Protein AF-A0A6I6MQ77-F1 (afdb_monomer_lite)

Radius of gyration: 18.64 Å; chains: 1; bounding box: 50×21×56 Å

Sequence (84 aa):
MRSTCPTAAALRAEAKLLTMAGLILLGVGFPTTLILAAQALSPEGMSPVLPIAIGAPPIILGYLACHFASQRMVKAKALEAPRR

pLDDT: mean 86.84, std 10.97, range [40.75, 95.06]

Foldseek 3Di:
DPPDDDALVNLLVLLVVLQVLLCVLCVPLVVVLVVLCVQCPDPVHDPNCVSVVRRVVSNVSSVVSNVSSVVSNVVSVVNVPPDD

Secondary structure (DSSP, 8-state):
---PPPPHHHHHHHHHHHHHHHHHHHHHHHHHHHHHHHHHTSTTPPPTTHIIIIIHHHHHHHHHHHHHHHHHHHHHHHHHS---

Structure (mmCIF, N/CA/C/O backbone):
data_AF-A0A6I6MQ77-F1
#
_entry.id   AF-A0A6I6MQ77-F1
#
loop_
_atom_site.group_PDB
_atom_site.id
_atom_site.type_symbol
_atom_site.label_atom_id
_atom_site.label_alt_id
_atom_site.label_comp_id
_atom_site.label_asym_id
_atom_site.label_entity_id
_atom_site.label_seq_id
_atom_site.pdbx_PDB_ins_code
_atom_site.Cartn_x
_atom_site.Cartn_y
_atom_site.Cartn_z
_atom_site.occupancy
_atom_site.B_iso_or_equiv
_atom_site.auth_seq_id
_atom_site.auth_comp_id
_atom_site.auth_asym_id
_atom_site.auth_atom_id
_atom_site.pdbx_PDB_model_num
ATOM 1 N N . MET A 1 1 ? -30.344 1.877 5.288 1.00 40.75 1 MET A N 1
ATOM 2 C CA . MET A 1 1 ? -29.136 1.274 5.900 1.00 40.75 1 MET A CA 1
ATOM 3 C C . MET A 1 1 ? -29.068 1.703 7.358 1.00 40.75 1 MET A C 1
ATOM 5 O O . MET A 1 1 ? -29.005 2.900 7.606 1.00 40.75 1 MET A O 1
ATOM 9 N N . ARG A 1 2 ? -29.136 0.776 8.326 1.00 45.81 2 ARG A N 1
ATOM 10 C CA . ARG A 1 2 ? -28.834 1.114 9.729 1.00 45.81 2 ARG A CA 1
ATOM 11 C C . ARG A 1 2 ? -27.342 1.416 9.812 1.00 45.81 2 ARG A C 1
ATOM 13 O O . ARG A 1 2 ? -26.534 0.507 9.662 1.00 45.81 2 ARG A O 1
ATOM 20 N N . SER A 1 3 ? -26.996 2.683 10.008 1.00 52.94 3 SER A N 1
ATOM 21 C CA . SER A 1 3 ? -25.636 3.082 10.355 1.00 52.94 3 SER A CA 1
ATOM 22 C C . SER A 1 3 ? -25.396 2.650 11.800 1.00 52.94 3 SER A C 1
ATOM 24 O O . SER A 1 3 ? -25.770 3.345 12.741 1.00 52.94 3 SER A O 1
ATOM 26 N N . THR A 1 4 ? -24.900 1.429 11.995 1.00 65.81 4 THR A N 1
ATOM 27 C CA . THR A 1 4 ? -24.403 0.997 13.303 1.00 65.81 4 THR A CA 1
ATOM 28 C C . THR A 1 4 ? -23.218 1.881 13.665 1.00 65.81 4 THR A C 1
ATOM 30 O O . THR A 1 4 ? -22.289 1.998 12.863 1.00 65.81 4 THR A O 1
ATOM 33 N N . CYS A 1 5 ? -23.238 2.503 14.849 1.00 69.12 5 CYS A N 1
ATOM 34 C CA . CYS A 1 5 ? -22.092 3.264 15.341 1.00 69.12 5 CYS A CA 1
ATOM 35 C C . CYS A 1 5 ? -20.816 2.409 15.231 1.00 69.12 5 CYS A C 1
ATOM 37 O O . CYS A 1 5 ? -20.810 1.272 15.715 1.00 69.12 5 CYS A O 1
ATOM 39 N N . PRO A 1 6 ? -19.750 2.915 14.590 1.00 79.69 6 PRO A N 1
ATOM 40 C CA . PRO A 1 6 ? -18.518 2.159 14.428 1.00 79.69 6 PRO A CA 1
ATOM 41 C C . PRO A 1 6 ? -17.911 1.855 15.801 1.00 79.69 6 PRO A C 1
ATOM 43 O O . PRO A 1 6 ? -17.686 2.757 16.605 1.00 79.69 6 PRO A O 1
ATOM 46 N N . THR A 1 7 ? -17.643 0.577 16.071 1.00 88.69 7 THR A N 1
ATOM 47 C CA . THR A 1 7 ? -16.976 0.131 17.300 1.00 88.69 7 THR A CA 1
ATOM 48 C C . THR A 1 7 ? -15.459 0.097 17.108 1.00 88.69 7 THR A C 1
ATOM 50 O O . THR A 1 7 ? -14.955 -0.103 15.998 1.00 88.69 7 THR A O 1
ATOM 53 N N . ALA A 1 8 ? -14.699 0.239 18.198 1.00 88.75 8 ALA A N 1
ATOM 54 C CA . ALA A 1 8 ? -13.235 0.161 18.153 1.00 88.75 8 ALA A CA 1
ATOM 55 C C . ALA A 1 8 ? -12.723 -1.199 17.628 1.00 88.75 8 ALA A C 1
ATOM 57 O O . ALA A 1 8 ? -11.668 -1.265 16.991 1.00 88.75 8 ALA A O 1
ATOM 58 N N . ALA A 1 9 ? -13.479 -2.279 17.859 1.00 90.75 9 ALA A N 1
ATOM 59 C CA . ALA A 1 9 ? -13.178 -3.612 17.341 1.00 90.75 9 ALA A CA 1
ATOM 60 C C . ALA A 1 9 ? -13.342 -3.691 15.813 1.00 90.75 9 ALA A C 1
ATOM 62 O O . ALA A 1 9 ? -12.440 -4.180 15.131 1.00 90.75 9 ALA A O 1
ATOM 63 N N . ALA A 1 10 ? -14.441 -3.151 15.270 1.00 91.38 10 ALA A N 1
ATOM 64 C CA . ALA A 1 10 ? -14.682 -3.117 13.827 1.00 91.38 10 ALA A CA 1
ATOM 65 C C . ALA A 1 10 ? -13.604 -2.301 13.092 1.00 91.38 10 ALA A C 1
ATOM 67 O O . ALA A 1 10 ? -13.016 -2.777 12.123 1.00 91.38 10 ALA A O 1
ATOM 68 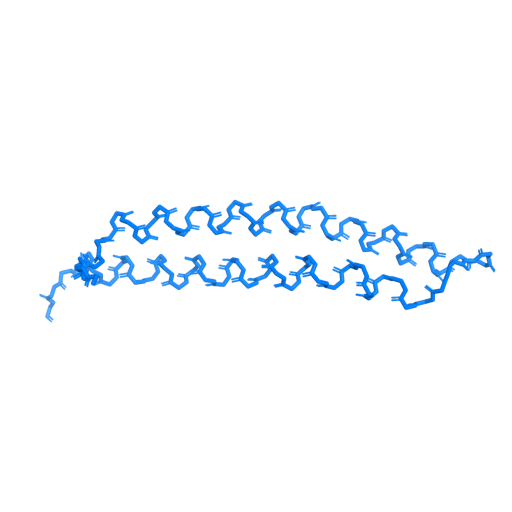N N . LEU A 1 11 ? -13.254 -1.122 13.618 1.00 91.19 11 LEU A N 1
ATOM 69 C CA . LEU A 1 11 ? -12.200 -0.274 13.048 1.00 91.19 11 LEU A CA 1
ATOM 70 C C . LEU A 1 11 ? -10.824 -0.957 13.035 1.00 91.19 11 LEU A C 1
ATOM 72 O O . LEU A 1 11 ? -10.062 -0.794 12.085 1.00 91.19 11 LEU A O 1
ATOM 76 N N . ARG A 1 12 ? -10.497 -1.752 14.062 1.00 90.38 12 ARG A N 1
ATOM 77 C CA . ARG A 1 12 ? -9.259 -2.549 14.076 1.00 90.38 12 ARG A CA 1
ATOM 78 C C . ARG A 1 12 ? -9.271 -3.685 13.066 1.00 90.38 12 ARG A C 1
ATOM 80 O O . ARG A 1 12 ? -8.229 -3.959 12.476 1.00 90.38 12 ARG A O 1
ATOM 87 N N . ALA A 1 13 ? -10.403 -4.363 12.899 1.00 92.94 13 ALA A N 1
ATOM 88 C CA . ALA A 1 13 ? -10.532 -5.425 11.909 1.00 92.94 13 ALA A CA 1
ATOM 89 C C . ALA A 1 13 ? -10.323 -4.869 10.491 1.00 92.94 13 ALA A C 1
ATOM 91 O O . ALA A 1 13 ? -9.519 -5.411 9.734 1.00 92.94 13 ALA A O 1
ATOM 92 N N . GLU A 1 14 ? -10.946 -3.728 10.180 1.00 91.25 14 GLU A N 1
ATOM 93 C CA . GLU A 1 14 ? -10.725 -3.001 8.925 1.00 91.25 14 GLU A CA 1
ATOM 94 C C . GLU A 1 14 ? -9.261 -2.578 8.759 1.00 91.25 14 GLU A C 1
ATOM 96 O O . GLU A 1 14 ? -8.679 -2.793 7.698 1.00 91.25 14 GLU A O 1
ATOM 101 N N . ALA A 1 15 ? -8.641 -2.020 9.806 1.00 93.31 15 ALA A N 1
ATOM 102 C CA . ALA A 1 15 ? -7.238 -1.614 9.760 1.00 93.31 15 ALA A CA 1
ATOM 103 C C . ALA A 1 15 ? -6.312 -2.793 9.434 1.00 93.31 15 ALA A C 1
ATOM 105 O O . ALA A 1 15 ? -5.472 -2.677 8.550 1.00 93.31 15 ALA A O 1
ATOM 106 N N . LYS A 1 16 ? -6.502 -3.948 10.085 1.00 92.81 16 LYS A N 1
ATOM 107 C CA . LYS A 1 16 ? -5.713 -5.161 9.813 1.00 92.81 16 LYS A CA 1
ATOM 108 C C . LYS A 1 16 ? -5.876 -5.644 8.374 1.00 92.81 16 LYS A C 1
ATOM 110 O O . LYS A 1 16 ? -4.882 -5.998 7.746 1.00 92.81 16 LYS A O 1
ATOM 115 N N . LEU A 1 17 ? -7.105 -5.644 7.855 1.00 94.62 17 LEU A N 1
ATOM 116 C CA . LEU A 1 17 ? -7.378 -6.045 6.474 1.00 94.62 17 LEU A CA 1
ATOM 117 C C . LEU A 1 17 ? -6.688 -5.102 5.483 1.00 94.62 17 LEU A C 1
ATOM 119 O O . LEU A 1 17 ? -6.011 -5.563 4.567 1.00 94.62 17 LEU A O 1
ATOM 123 N N . LEU A 1 18 ? -6.800 -3.792 5.707 1.00 93.06 18 LEU A N 1
ATOM 124 C CA . LEU A 1 18 ? -6.144 -2.773 4.890 1.00 93.06 18 LEU A CA 1
ATOM 125 C C . LEU A 1 18 ? -4.615 -2.866 4.965 1.00 93.06 18 LEU A C 1
ATOM 127 O O . LEU A 1 18 ? -3.953 -2.732 3.942 1.00 93.06 18 LEU A O 1
ATOM 131 N N . THR A 1 19 ? -4.043 -3.157 6.135 1.00 94.50 19 THR A N 1
ATOM 132 C CA . THR A 1 19 ? -2.602 -3.405 6.274 1.00 94.50 19 THR A CA 1
ATOM 133 C C . THR A 1 19 ? -2.172 -4.639 5.489 1.00 94.50 19 THR A C 1
ATOM 135 O O . THR A 1 19 ? -1.189 -4.566 4.762 1.00 94.50 19 THR A O 1
ATOM 138 N N . MET A 1 20 ? -2.902 -5.754 5.582 1.00 95.06 20 MET A N 1
ATOM 139 C CA . MET A 1 20 ? -2.565 -6.966 4.825 1.00 95.06 20 MET A CA 1
ATOM 140 C C . MET A 1 20 ? -2.653 -6.727 3.317 1.00 95.06 20 MET A C 1
ATOM 142 O O . MET A 1 20 ? -1.724 -7.068 2.591 1.00 95.06 20 MET A O 1
ATOM 146 N N . ALA A 1 21 ? -3.718 -6.071 2.853 1.00 94.31 21 ALA A N 1
ATOM 147 C CA . ALA A 1 21 ? -3.852 -5.685 1.452 1.00 94.31 21 ALA A CA 1
ATOM 148 C C . ALA A 1 21 ? -2.708 -4.760 1.007 1.00 94.31 21 ALA A C 1
ATOM 150 O O . ALA A 1 21 ? -2.108 -4.982 -0.043 1.00 94.31 21 ALA A O 1
ATOM 151 N N . GLY A 1 22 ? -2.365 -3.762 1.828 1.00 93.19 22 GLY A N 1
ATOM 152 C CA . GLY A 1 22 ? -1.272 -2.833 1.560 1.00 93.19 22 GLY A CA 1
ATOM 153 C C . GLY A 1 22 ? 0.087 -3.520 1.463 1.00 93.19 22 GLY A C 1
ATOM 154 O O . GLY A 1 22 ? 0.835 -3.268 0.521 1.00 93.19 22 GLY A O 1
ATOM 155 N N . LEU A 1 23 ? 0.380 -4.440 2.384 1.00 94.00 23 LEU A N 1
ATOM 156 C CA . LEU A 1 23 ? 1.616 -5.222 2.382 1.00 94.00 23 LEU A CA 1
ATOM 157 C C . LEU A 1 23 ? 1.707 -6.168 1.184 1.00 94.00 23 LEU A C 1
ATOM 159 O O . LEU A 1 23 ? 2.784 -6.290 0.611 1.00 94.00 23 LEU A O 1
ATOM 163 N N . ILE A 1 24 ? 0.606 -6.800 0.772 1.00 93.75 24 ILE A N 1
ATOM 164 C CA . ILE A 1 24 ? 0.584 -7.651 -0.429 1.00 93.75 24 ILE A CA 1
ATOM 165 C C . ILE A 1 24 ? 0.836 -6.803 -1.680 1.00 93.75 24 ILE A C 1
ATOM 167 O O . ILE A 1 24 ? 1.697 -7.137 -2.493 1.00 93.75 24 ILE A O 1
ATOM 171 N N . LEU A 1 25 ? 0.129 -5.679 -1.818 1.00 91.62 25 LEU A N 1
ATOM 172 C CA . LEU A 1 25 ? 0.278 -4.778 -2.962 1.00 91.62 25 LEU A CA 1
ATOM 173 C C . LEU A 1 25 ? 1.686 -4.187 -3.058 1.00 91.62 25 LEU A C 1
ATOM 175 O O . LEU A 1 25 ? 2.246 -4.139 -4.149 1.00 91.62 25 LEU A O 1
ATOM 179 N N . LEU A 1 26 ? 2.283 -3.788 -1.933 1.00 91.75 26 LEU A N 1
ATOM 180 C CA . LEU A 1 26 ? 3.664 -3.301 -1.897 1.00 91.75 26 LEU A CA 1
ATOM 181 C C . LEU A 1 26 ? 4.668 -4.432 -2.130 1.00 91.75 26 LEU A C 1
ATOM 183 O O . LEU A 1 26 ? 5.594 -4.269 -2.920 1.00 91.75 26 LEU A O 1
ATOM 187 N N . GLY A 1 27 ? 4.465 -5.582 -1.488 1.00 92.69 27 GLY A N 1
ATOM 188 C CA . GLY A 1 27 ? 5.337 -6.750 -1.587 1.00 92.69 27 GLY A CA 1
ATOM 189 C C . GLY A 1 27 ? 5.402 -7.341 -2.993 1.00 92.69 27 GLY A C 1
ATOM 190 O O . GLY A 1 27 ? 6.438 -7.875 -3.366 1.00 92.69 27 GLY A O 1
ATOM 191 N N . VAL A 1 28 ? 4.342 -7.205 -3.793 1.00 92.69 28 VAL A N 1
ATOM 192 C CA . VAL A 1 28 ? 4.337 -7.612 -5.209 1.00 92.69 28 VAL A CA 1
ATOM 193 C C . VAL A 1 28 ? 4.692 -6.442 -6.127 1.00 92.69 28 VAL A C 1
ATOM 195 O O . VAL A 1 28 ? 5.517 -6.584 -7.031 1.00 92.69 28 VAL A O 1
ATOM 198 N N . GLY A 1 29 ? 4.098 -5.270 -5.900 1.00 90.50 29 GLY A N 1
ATOM 199 C CA . GLY A 1 29 ? 4.247 -4.099 -6.761 1.00 90.50 29 GLY A CA 1
ATOM 200 C C . GLY A 1 29 ? 5.672 -3.559 -6.787 1.00 90.50 29 GLY A C 1
ATOM 201 O O . GLY A 1 29 ? 6.194 -3.278 -7.864 1.00 90.50 29 GLY A O 1
ATOM 202 N N . PHE A 1 30 ? 6.337 -3.468 -5.633 1.00 92.12 30 PHE A N 1
ATOM 203 C CA . PHE A 1 30 ? 7.689 -2.918 -5.558 1.00 92.12 30 PHE A CA 1
ATOM 204 C C . PHE A 1 30 ? 8.729 -3.789 -6.286 1.00 92.12 30 PHE A C 1
ATOM 206 O O . PHE A 1 30 ? 9.398 -3.259 -7.177 1.00 92.12 30 PHE A O 1
ATOM 213 N N . PRO A 1 31 ? 8.833 -5.112 -6.039 1.00 93.88 31 PRO A N 1
ATOM 214 C CA . PRO A 1 31 ? 9.752 -5.962 -6.798 1.00 93.88 31 PRO A CA 1
ATOM 215 C C . PRO A 1 31 ? 9.443 -5.984 -8.294 1.00 93.88 31 PRO A C 1
ATOM 217 O O . PRO A 1 31 ? 10.358 -5.883 -9.105 1.00 93.88 31 PRO A O 1
ATOM 220 N N . THR A 1 32 ? 8.160 -6.045 -8.669 1.00 91.06 32 THR A N 1
ATOM 221 C CA . THR A 1 32 ? 7.756 -6.019 -10.084 1.00 91.06 32 THR A CA 1
ATOM 222 C C . THR A 1 32 ? 8.218 -4.729 -10.759 1.00 91.06 32 THR A C 1
ATOM 224 O O . THR A 1 32 ? 8.782 -4.765 -11.850 1.00 91.06 32 THR A O 1
ATOM 227 N N . THR A 1 33 ? 8.054 -3.587 -10.087 1.00 93.00 33 THR A N 1
ATOM 228 C CA . THR A 1 33 ? 8.520 -2.288 -10.590 1.00 93.00 33 THR A CA 1
ATOM 229 C C . THR A 1 33 ? 10.036 -2.263 -10.757 1.00 93.00 33 THR A C 1
ATOM 231 O O . THR A 1 33 ? 10.515 -1.780 -11.779 1.00 93.00 33 THR A O 1
ATOM 234 N N . LEU A 1 34 ? 10.794 -2.809 -9.798 1.00 92.44 34 LEU A N 1
ATOM 235 C CA . LEU A 1 34 ? 12.255 -2.887 -9.896 1.00 92.44 34 LEU A CA 1
ATOM 236 C C . LEU A 1 34 ? 12.717 -3.775 -11.053 1.00 92.44 34 LEU A C 1
ATOM 238 O O . LEU A 1 34 ? 13.642 -3.394 -11.766 1.00 92.44 34 LEU A O 1
ATOM 242 N N . ILE A 1 35 ? 12.059 -4.915 -11.281 1.00 92.19 35 ILE A N 1
ATOM 243 C CA . ILE A 1 35 ? 12.354 -5.790 -12.425 1.00 92.19 35 ILE A CA 1
ATOM 244 C C . ILE A 1 35 ? 12.095 -5.039 -13.733 1.00 92.19 35 ILE A C 1
ATOM 246 O O . ILE A 1 35 ? 12.956 -5.010 -14.608 1.00 92.19 35 ILE A O 1
ATOM 250 N N . LEU A 1 36 ? 10.943 -4.375 -13.860 1.00 90.69 36 LEU A N 1
ATOM 251 C CA . LEU A 1 36 ? 10.623 -3.590 -15.053 1.00 90.69 36 LEU A CA 1
ATOM 252 C C . LEU A 1 36 ? 11.608 -2.437 -15.260 1.00 90.69 36 LEU A C 1
ATOM 254 O O . LEU A 1 36 ? 12.001 -2.174 -16.393 1.00 90.69 36 LEU A O 1
ATOM 258 N N . ALA A 1 37 ? 12.016 -1.761 -14.186 1.00 90.81 37 ALA A N 1
ATOM 259 C CA . ALA A 1 37 ? 12.993 -0.681 -14.250 1.00 90.81 37 ALA A CA 1
ATOM 260 C C . ALA A 1 37 ? 14.363 -1.195 -14.709 1.00 90.81 37 ALA A C 1
ATOM 262 O O . ALA A 1 37 ? 14.975 -0.585 -15.580 1.00 90.81 37 ALA A O 1
ATOM 263 N N . ALA A 1 38 ? 14.813 -2.345 -14.197 1.00 91.06 38 ALA A N 1
ATOM 264 C CA . ALA A 1 38 ? 16.047 -2.983 -14.649 1.00 91.06 38 ALA A CA 1
ATOM 265 C C . ALA A 1 38 ? 15.987 -3.331 -16.146 1.00 91.06 38 ALA A C 1
ATOM 267 O O . ALA A 1 38 ? 16.927 -3.042 -16.883 1.00 91.06 38 ALA A O 1
ATOM 268 N N . GLN A 1 39 ? 14.853 -3.863 -16.616 1.00 89.56 39 GLN A N 1
ATOM 269 C CA . GLN A 1 39 ? 14.644 -4.153 -18.036 1.00 89.56 39 GLN A CA 1
ATOM 270 C C . GLN A 1 39 ? 14.603 -2.886 -18.897 1.00 89.56 39 GLN A C 1
ATOM 272 O O . GLN A 1 39 ? 15.080 -2.915 -20.025 1.00 89.56 39 GLN A O 1
ATOM 277 N N . ALA A 1 40 ? 14.051 -1.782 -18.391 1.00 87.44 40 ALA A N 1
ATOM 278 C CA . ALA A 1 40 ? 14.008 -0.504 -19.101 1.00 87.44 40 ALA A CA 1
ATOM 279 C C . ALA A 1 40 ? 15.380 0.189 -19.193 1.00 87.44 40 ALA A C 1
ATOM 281 O O . ALA A 1 40 ? 15.606 0.983 -20.100 1.00 87.44 40 ALA A O 1
ATOM 282 N N . LEU A 1 41 ? 16.293 -0.106 -18.263 1.00 89.12 41 LEU A N 1
ATOM 283 C CA . LEU A 1 41 ? 17.665 0.412 -18.256 1.00 89.12 41 LEU A CA 1
ATOM 284 C C . LEU A 1 41 ? 18.641 -0.446 -19.084 1.00 89.12 41 LEU A C 1
ATOM 286 O O . LEU A 1 41 ? 19.802 -0.069 -19.239 1.00 89.12 41 LEU A O 1
ATOM 290 N N . SER A 1 42 ? 18.197 -1.598 -19.599 1.00 89.69 42 SER A N 1
ATOM 291 C CA . SER A 1 42 ? 19.013 -2.493 -20.426 1.00 89.69 42 SER A CA 1
ATOM 292 C C . SER A 1 42 ? 19.244 -1.916 -21.837 1.00 89.69 42 SER A C 1
ATOM 294 O O . SER A 1 42 ? 18.342 -1.273 -22.375 1.00 89.69 42 SER A O 1
ATOM 296 N N . PRO A 1 43 ? 20.400 -2.171 -22.485 1.00 79.25 43 PRO A N 1
ATOM 297 C CA . PRO A 1 43 ? 20.682 -1.719 -23.856 1.00 79.25 43 PRO A CA 1
ATOM 298 C C . PRO A 1 43 ? 19.683 -2.221 -24.914 1.00 79.25 43 PRO A C 1
ATOM 300 O O . PRO A 1 43 ? 19.403 -1.517 -25.876 1.00 79.25 43 PRO A O 1
ATOM 303 N N . GLU A 1 44 ? 19.118 -3.414 -24.710 1.00 82.25 44 GLU A N 1
ATOM 304 C CA . GLU A 1 44 ? 18.053 -4.035 -25.529 1.00 82.25 44 GLU A CA 1
ATOM 305 C C . GLU A 1 44 ? 16.675 -3.881 -24.840 1.00 82.25 44 GLU A C 1
ATOM 307 O O . GLU A 1 44 ? 15.785 -4.726 -24.944 1.00 82.25 44 GLU A O 1
ATOM 312 N N . GLY A 1 45 ? 16.546 -2.856 -23.998 1.00 70.94 45 GLY A N 1
ATOM 313 C CA . GLY A 1 45 ? 15.524 -2.754 -22.967 1.00 70.94 45 GLY A CA 1
ATOM 314 C C . GLY A 1 45 ? 14.115 -2.443 -23.458 1.00 70.94 45 GLY A C 1
ATOM 315 O O . GLY A 1 45 ? 13.882 -1.913 -24.543 1.00 70.94 45 GLY A O 1
ATOM 316 N N . MET A 1 46 ? 13.144 -2.753 -22.601 1.00 79.75 46 MET A N 1
ATOM 317 C CA . MET A 1 46 ? 11.739 -2.417 -22.838 1.00 79.75 46 MET A CA 1
ATOM 318 C C . MET A 1 46 ? 11.483 -0.910 -22.697 1.00 79.75 46 MET A C 1
ATOM 320 O O . MET A 1 46 ? 12.303 -0.162 -22.172 1.00 79.75 46 MET A O 1
ATOM 324 N N . SER A 1 47 ? 10.296 -0.465 -23.120 1.00 83.88 47 SER A N 1
ATOM 325 C CA . SER A 1 47 ? 9.900 0.943 -23.019 1.00 83.88 47 SER A CA 1
ATOM 326 C C . SER A 1 47 ? 10.073 1.505 -21.592 1.00 83.88 47 SER A C 1
ATOM 328 O O . SER A 1 47 ? 9.612 0.886 -20.626 1.00 83.88 47 SER A O 1
ATOM 330 N N . PRO A 1 48 ? 10.643 2.719 -21.447 1.00 82.69 48 PRO A N 1
ATOM 331 C CA . PRO A 1 48 ? 10.905 3.357 -20.154 1.00 82.69 48 PRO A CA 1
ATOM 332 C C . PRO A 1 48 ? 9.636 3.733 -19.378 1.00 82.69 48 PRO A C 1
ATOM 334 O O . PRO A 1 48 ? 9.705 4.093 -18.205 1.00 82.69 48 PRO A O 1
ATOM 337 N N . VAL A 1 49 ? 8.462 3.634 -20.008 1.00 89.00 49 VAL A N 1
ATOM 338 C CA . VAL A 1 49 ? 7.167 3.942 -19.386 1.00 89.00 49 VAL A CA 1
ATOM 339 C C . VAL A 1 49 ? 6.562 2.719 -18.677 1.00 89.00 49 VAL A C 1
ATOM 341 O O . VAL A 1 49 ? 5.723 2.884 -17.790 1.00 89.00 49 VAL A O 1
ATOM 344 N N . LEU A 1 50 ? 7.001 1.490 -18.994 1.00 86.44 50 LEU A N 1
ATOM 345 C CA . LEU A 1 50 ? 6.460 0.262 -18.384 1.00 86.44 50 LEU A CA 1
ATOM 346 C C . LEU A 1 50 ? 6.527 0.231 -16.847 1.00 86.44 50 LEU A C 1
ATOM 348 O O . LEU A 1 50 ? 5.514 -0.117 -16.233 1.00 86.44 50 LEU A O 1
ATOM 352 N N . PRO A 1 51 ? 7.656 0.592 -16.201 1.00 84.12 51 PRO A N 1
ATOM 353 C CA . PRO A 1 51 ? 7.750 0.575 -14.743 1.00 84.12 51 PRO A CA 1
ATOM 354 C C . PRO A 1 51 ? 6.717 1.497 -14.093 1.00 84.12 51 PRO A C 1
ATOM 356 O O . PRO A 1 51 ? 6.164 1.172 -13.049 1.00 84.12 51 PRO A O 1
ATOM 359 N N . ILE A 1 52 ? 6.406 2.625 -14.736 1.00 86.81 52 ILE A N 1
ATOM 360 C CA . ILE A 1 52 ? 5.419 3.584 -14.241 1.00 86.81 52 ILE A CA 1
ATOM 361 C C . ILE A 1 52 ? 4.008 3.034 -14.454 1.00 86.81 52 ILE A C 1
ATOM 363 O O . ILE A 1 52 ? 3.231 2.961 -13.508 1.00 86.81 52 ILE A O 1
ATOM 367 N N . ALA A 1 53 ? 3.676 2.612 -15.675 1.00 89.56 53 ALA A N 1
ATOM 368 C CA . ALA A 1 53 ? 2.321 2.188 -16.023 1.00 89.56 53 ALA A CA 1
ATOM 369 C C . ALA A 1 53 ? 1.865 0.936 -15.255 1.00 89.56 53 ALA A C 1
ATOM 371 O O . ALA A 1 53 ? 0.704 0.844 -14.863 1.00 89.56 53 ALA A O 1
ATOM 372 N N . ILE A 1 54 ? 2.775 -0.015 -15.025 1.00 88.88 54 ILE A N 1
ATOM 373 C CA . ILE A 1 54 ? 2.466 -1.287 -14.357 1.00 88.88 54 ILE A CA 1
ATOM 374 C C . ILE A 1 54 ? 2.785 -1.218 -12.862 1.00 88.88 54 ILE A C 1
ATOM 376 O O . ILE A 1 54 ? 2.041 -1.749 -12.040 1.00 88.88 54 ILE A O 1
ATOM 380 N N . GLY A 1 55 ? 3.887 -0.561 -12.501 1.00 83.31 55 GLY A N 1
ATOM 381 C CA . GLY A 1 55 ? 4.411 -0.547 -11.141 1.00 83.31 55 GLY A CA 1
ATOM 382 C C . GLY A 1 55 ? 3.816 0.522 -10.228 1.00 83.31 55 GLY A C 1
ATOM 383 O O . GLY A 1 55 ? 3.592 0.267 -9.043 1.00 83.31 55 GLY A O 1
ATOM 384 N N . ALA A 1 56 ? 3.488 1.705 -10.759 1.00 86.94 56 ALA A N 1
ATOM 385 C CA . ALA A 1 56 ? 2.934 2.783 -9.939 1.00 86.94 56 ALA A CA 1
ATOM 386 C C . ALA A 1 56 ? 1.546 2.454 -9.349 1.00 86.94 56 ALA A C 1
ATOM 388 O O . ALA A 1 56 ? 1.358 2.706 -8.156 1.00 86.94 56 ALA A O 1
ATOM 389 N N . PRO A 1 57 ? 0.582 1.860 -10.089 1.00 90.31 57 PRO A N 1
ATOM 390 C CA . PRO A 1 57 ? -0.740 1.559 -9.537 1.00 90.31 57 PRO A CA 1
ATOM 391 C C . PRO A 1 57 ? -0.729 0.679 -8.270 1.00 90.31 57 PRO A C 1
ATOM 393 O O . PRO A 1 57 ? -1.308 1.106 -7.268 1.00 90.31 57 PRO A O 1
ATOM 396 N N . PRO A 1 58 ? -0.071 -0.501 -8.231 1.00 88.56 58 PRO A N 1
ATOM 397 C CA . PRO A 1 58 ? -0.057 -1.331 -7.027 1.00 88.56 58 PRO A CA 1
ATOM 398 C C . PRO A 1 58 ? 0.682 -0.664 -5.862 1.00 88.56 58 PRO A C 1
ATOM 400 O O . PRO A 1 58 ? 0.238 -0.788 -4.722 1.00 88.56 58 PRO A O 1
ATOM 403 N N . ILE A 1 59 ? 1.750 0.100 -6.118 1.00 89.62 59 ILE A N 1
ATOM 404 C CA . ILE A 1 59 ? 2.473 0.825 -5.062 1.00 89.62 59 ILE A CA 1
ATOM 405 C C . ILE A 1 59 ? 1.592 1.919 -4.447 1.00 89.62 59 ILE A C 1
ATOM 407 O O . ILE A 1 59 ? 1.491 2.007 -3.222 1.00 89.62 59 ILE A O 1
ATOM 411 N N . ILE A 1 60 ? 0.916 2.724 -5.276 1.00 92.50 60 ILE A N 1
ATOM 412 C CA . ILE A 1 60 ? 0.015 3.788 -4.810 1.00 92.50 60 ILE A CA 1
ATOM 413 C C . ILE A 1 60 ? -1.146 3.188 -4.014 1.00 92.50 60 ILE A C 1
ATOM 415 O O . ILE A 1 60 ? -1.443 3.652 -2.914 1.00 92.50 60 ILE A O 1
ATOM 419 N N . LEU A 1 61 ? -1.779 2.131 -4.529 1.00 91.75 61 LEU A N 1
ATOM 420 C CA . LEU A 1 61 ? -2.864 1.449 -3.821 1.00 91.75 61 LEU A CA 1
ATOM 421 C C . LEU A 1 61 ? -2.384 0.842 -2.500 1.00 91.75 61 LEU A C 1
ATOM 423 O O . LEU A 1 61 ? -3.080 0.949 -1.491 1.00 91.75 61 LEU A O 1
ATOM 427 N N . GLY A 1 62 ? -1.183 0.263 -2.479 1.00 92.00 62 GLY A N 1
ATOM 428 C CA . GLY A 1 62 ? -0.585 -0.276 -1.265 1.00 92.00 62 GLY A CA 1
ATOM 429 C C . GLY A 1 62 ? -0.308 0.801 -0.212 1.00 92.00 62 GLY A C 1
ATOM 430 O O . GLY A 1 62 ? -0.656 0.635 0.960 1.00 92.00 62 GLY A O 1
ATOM 431 N N . TYR A 1 63 ? 0.225 1.950 -0.638 1.00 93.44 63 TYR A N 1
ATOM 432 C CA . TYR A 1 63 ? 0.404 3.123 0.218 1.00 93.44 63 TYR A CA 1
ATOM 433 C C . TYR A 1 63 ? -0.929 3.621 0.791 1.00 93.44 63 TYR A C 1
ATOM 435 O O . TYR A 1 63 ? -1.049 3.814 2.003 1.00 93.44 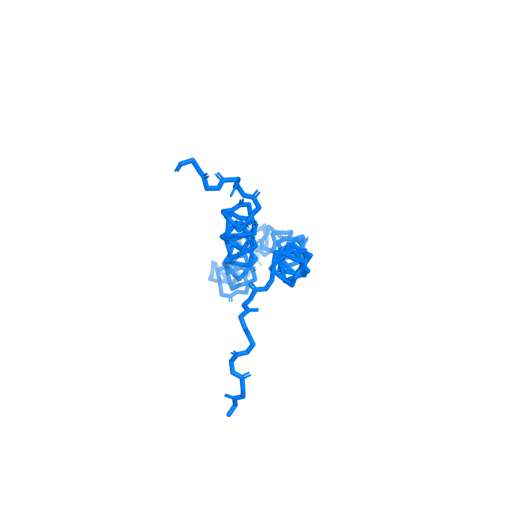63 TYR A O 1
ATOM 443 N N . LEU A 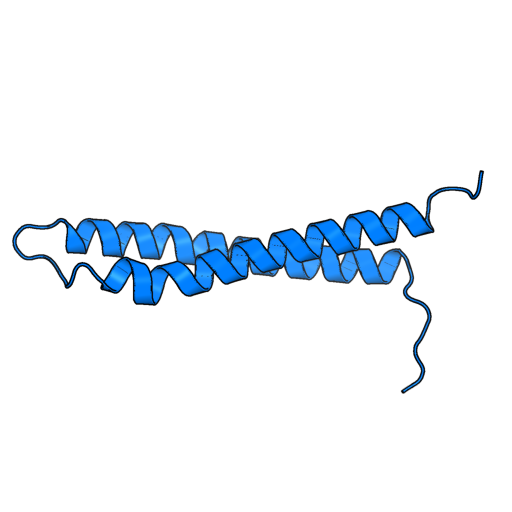1 64 ? -1.950 3.784 -0.056 1.00 94.25 64 LEU A N 1
ATOM 444 C CA . LEU A 1 64 ? -3.272 4.249 0.368 1.00 94.25 64 LEU A CA 1
ATOM 445 C C . LEU A 1 64 ? -3.936 3.270 1.340 1.00 94.25 64 LEU A C 1
ATOM 447 O O . LEU A 1 64 ? -4.525 3.698 2.333 1.00 94.25 64 LEU A O 1
ATOM 451 N N . ALA A 1 65 ? -3.803 1.963 1.110 1.00 92.44 65 ALA A N 1
ATOM 452 C CA . ALA A 1 65 ? -4.310 0.945 2.021 1.00 92.44 65 ALA A CA 1
ATOM 453 C C . ALA A 1 65 ? -3.658 1.069 3.410 1.00 92.44 65 ALA A C 1
ATOM 455 O O . ALA A 1 65 ? -4.361 1.146 4.421 1.00 92.44 65 ALA A O 1
ATOM 456 N N . CYS A 1 66 ? -2.332 1.212 3.473 1.00 92.00 66 CYS A N 1
ATOM 457 C CA . CYS A 1 66 ? -1.617 1.460 4.728 1.00 92.00 66 CYS A CA 1
ATOM 458 C C . CYS A 1 66 ? -2.005 2.799 5.386 1.00 92.00 66 CYS A C 1
ATOM 460 O O . CYS A 1 66 ?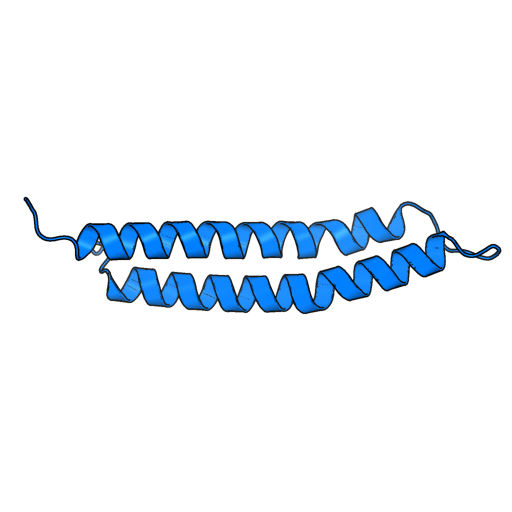 -2.150 2.875 6.613 1.00 92.00 66 CYS A O 1
ATOM 462 N N . HIS A 1 67 ? -2.228 3.850 4.592 1.00 94.31 67 HIS A N 1
ATOM 463 C CA . HIS A 1 67 ? -2.694 5.144 5.090 1.00 94.31 67 HIS A CA 1
ATOM 464 C C . HIS A 1 67 ? -4.077 5.026 5.747 1.00 94.31 67 HIS A C 1
ATOM 466 O O . HIS A 1 67 ? -4.270 5.453 6.889 1.00 94.31 67 HIS A O 1
ATOM 472 N N . PHE A 1 68 ? -5.035 4.381 5.077 1.00 93.31 68 PHE A N 1
ATOM 473 C CA . PHE A 1 68 ? -6.370 4.170 5.632 1.00 93.31 68 PHE A CA 1
ATOM 474 C C . PHE A 1 68 ? -6.356 3.240 6.845 1.00 93.31 68 PHE A C 1
ATOM 476 O O . PHE A 1 68 ? -7.077 3.506 7.808 1.00 93.31 68 PHE A O 1
ATOM 483 N N . ALA A 1 69 ? -5.504 2.211 6.855 1.00 93.50 69 ALA A N 1
ATOM 484 C CA . ALA A 1 69 ? -5.311 1.366 8.031 1.00 93.50 69 ALA A CA 1
ATOM 485 C C . ALA A 1 69 ? -4.889 2.195 9.254 1.00 93.50 69 ALA A C 1
ATOM 487 O O . ALA A 1 69 ? -5.483 2.079 10.330 1.00 93.50 69 ALA A O 1
ATOM 488 N N . SER A 1 70 ? -3.926 3.099 9.060 1.00 91.69 70 SER A N 1
ATOM 489 C CA . SER A 1 70 ? -3.440 4.003 10.107 1.00 91.69 70 SER A CA 1
ATOM 490 C C . SER A 1 70 ? -4.561 4.909 10.625 1.00 91.69 70 SER A C 1
ATOM 492 O O . SER A 1 70 ? -4.780 4.995 11.835 1.00 91.69 70 SER A O 1
ATOM 494 N N . GLN A 1 71 ? -5.352 5.508 9.727 1.00 92.94 71 GLN A N 1
ATOM 495 C CA . GLN A 1 71 ? -6.498 6.334 10.123 1.00 92.94 71 GLN A CA 1
ATOM 496 C C . GLN A 1 71 ? -7.547 5.551 10.926 1.00 92.94 71 GLN A C 1
ATOM 498 O O . GLN A 1 71 ? -8.088 6.062 11.910 1.00 92.94 71 GLN A O 1
ATOM 503 N N . ARG A 1 72 ? -7.851 4.311 10.528 1.00 91.31 72 ARG A N 1
ATOM 504 C CA . ARG A 1 72 ? -8.821 3.453 11.229 1.00 91.31 72 ARG A CA 1
ATOM 505 C C . ARG A 1 72 ? -8.330 3.079 12.625 1.00 91.31 72 ARG A C 1
ATOM 507 O O . ARG A 1 72 ? -9.112 3.107 13.574 1.00 91.31 72 ARG A O 1
ATOM 514 N N . MET A 1 73 ? -7.034 2.821 12.775 1.00 91.62 73 MET A N 1
ATOM 515 C CA . MET A 1 73 ? -6.425 2.508 14.066 1.00 91.62 73 MET A CA 1
ATOM 516 C C . MET A 1 73 ? -6.411 3.716 15.016 1.00 91.62 73 MET A C 1
ATOM 518 O O . MET A 1 73 ? -6.726 3.561 16.197 1.00 91.62 73 MET A O 1
ATOM 522 N N . VAL A 1 74 ? -6.149 4.926 14.505 1.00 92.75 74 VAL A N 1
ATOM 523 C CA . VAL A 1 74 ? -6.265 6.177 15.281 1.00 92.75 74 VAL A CA 1
ATOM 524 C C . VAL A 1 74 ? -7.706 6.410 15.740 1.00 92.75 74 VAL A C 1
ATOM 526 O O . VAL A 1 74 ? -7.939 6.698 16.912 1.00 92.75 74 VAL A O 1
ATOM 529 N N . LYS A 1 75 ? -8.693 6.213 14.856 1.00 89.81 75 LYS A N 1
ATOM 530 C CA . LYS A 1 75 ? -10.118 6.321 15.220 1.00 89.81 75 LYS A CA 1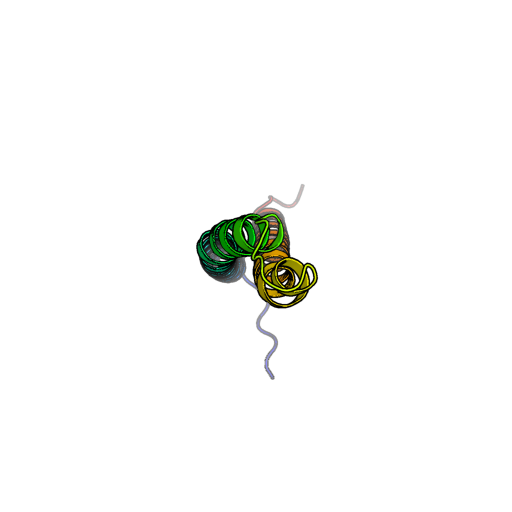
ATOM 531 C C . LYS A 1 75 ? -10.518 5.294 16.282 1.00 89.81 75 LYS A C 1
ATOM 533 O O . LYS A 1 75 ? -11.236 5.638 17.213 1.00 89.81 75 LYS A O 1
ATOM 538 N N . ALA A 1 76 ? -10.022 4.059 16.186 1.00 91.44 76 ALA A N 1
ATOM 539 C CA . ALA A 1 76 ? -10.268 3.035 17.200 1.00 91.44 76 ALA A CA 1
ATOM 540 C C . ALA A 1 76 ? -9.702 3.442 18.569 1.00 91.44 76 ALA A C 1
ATOM 542 O O . ALA A 1 76 ? -10.381 3.291 19.579 1.00 91.44 76 ALA A O 1
ATOM 543 N N . LYS A 1 77 ? -8.490 4.013 18.593 1.00 89.50 77 LYS A N 1
ATOM 544 C CA . LYS A 1 77 ? -7.866 4.540 19.814 1.00 89.50 77 LYS A CA 1
ATOM 545 C C . LYS A 1 77 ? -8.651 5.702 20.418 1.00 89.50 77 LYS A C 1
ATOM 547 O O . LYS A 1 77 ? -8.800 5.748 21.632 1.00 89.50 77 LYS A O 1
ATOM 552 N N . ALA A 1 78 ? -9.186 6.601 19.594 1.00 91.19 78 ALA A N 1
ATOM 553 C CA . ALA A 1 78 ? -10.005 7.716 20.068 1.00 91.19 78 ALA A CA 1
ATOM 554 C C . ALA A 1 78 ? -11.307 7.254 20.747 1.00 91.19 78 ALA A C 1
ATOM 556 O O . ALA A 1 78 ? -11.751 7.888 21.697 1.00 91.19 78 ALA A O 1
ATOM 557 N N . LEU A 1 79 ? -11.896 6.138 20.300 1.00 87.44 79 LEU A N 1
ATOM 558 C CA . LEU A 1 79 ? -13.088 5.549 20.928 1.00 87.44 79 LEU A CA 1
ATOM 559 C C . LEU A 1 79 ? -12.795 4.837 22.258 1.00 87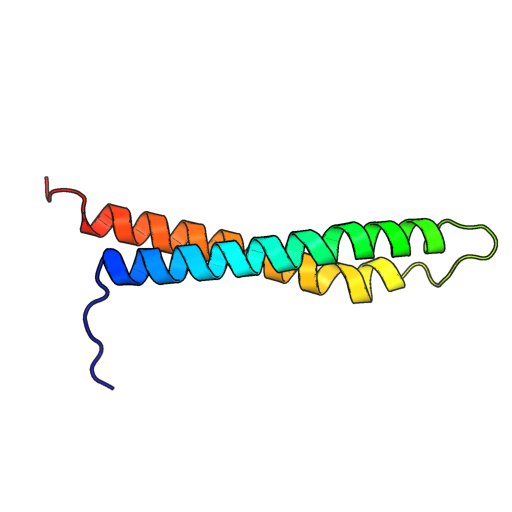.44 79 LEU A C 1
ATOM 561 O O . LEU A 1 79 ? -13.701 4.655 23.063 1.00 87.44 79 LEU A O 1
ATOM 565 N N . GLU A 1 80 ? -11.554 4.405 22.471 1.00 88.12 80 GLU A N 1
ATOM 566 C CA . GLU A 1 80 ? -11.109 3.756 23.712 1.00 88.12 80 GLU A CA 1
ATOM 567 C C . GLU A 1 80 ? -10.524 4.734 24.725 1.00 88.12 80 GLU A C 1
ATOM 569 O O . GLU A 1 80 ? -10.397 4.394 25.901 1.00 88.12 80 GLU A O 1
ATOM 574 N N . ALA A 1 81 ? -10.127 5.925 24.277 1.00 82.38 81 ALA A N 1
ATOM 575 C CA . ALA A 1 81 ? -9.604 6.947 25.158 1.00 82.38 81 ALA A CA 1
ATOM 576 C C . ALA A 1 81 ? -10.700 7.335 26.169 1.00 82.38 81 ALA A C 1
ATOM 578 O O . ALA A 1 81 ? -11.811 7.689 25.759 1.00 82.38 81 ALA A O 1
ATOM 579 N N . PRO A 1 82 ? -10.427 7.268 27.484 1.00 69.62 82 PRO A N 1
ATOM 580 C CA . PRO A 1 82 ? -11.384 7.728 28.476 1.00 69.62 82 PRO A CA 1
ATOM 581 C C . PRO A 1 82 ? -11.669 9.208 28.213 1.00 69.62 82 PRO A C 1
ATOM 583 O O . PRO A 1 82 ? -10.732 9.992 28.056 1.00 69.62 82 PRO A O 1
ATOM 586 N N . ARG A 1 83 ? -12.957 9.578 28.146 1.00 62.34 83 ARG A N 1
ATOM 587 C CA . ARG A 1 83 ? -13.398 10.981 28.167 1.00 62.34 83 ARG A CA 1
ATOM 588 C C . ARG A 1 83 ? -12.790 11.625 29.419 1.00 62.34 83 ARG A C 1
ATOM 590 O O . ARG A 1 83 ? -13.267 11.366 30.520 1.00 62.34 83 ARG A O 1
ATOM 597 N N . ARG A 1 84 ? -11.703 12.372 29.245 1.00 49.94 84 ARG A N 1
ATOM 598 C CA . ARG A 1 84 ? -11.234 13.359 30.215 1.00 49.94 84 ARG A CA 1
ATOM 599 C C . ARG A 1 84 ? -11.948 14.670 29.948 1.00 49.94 84 ARG A C 1
ATOM 601 O O . ARG A 1 84 ? -12.154 14.971 28.751 1.00 49.94 84 ARG A O 1
#

Organism: NCBI:txid2686094